Protein AF-A0A0F4ISL9-F1 (afdb_monomer_lite)

Sequence (81 aa):
TITLLLDQLEAEIGKLATSSPLAAVRAVRRIETTAAEAGSWAARAVQADATPEQAAVALGLTEAAVRRELARLGRWSLYQA

Radius of gyration: 15.46 Å; chains: 1; bounding box: 31×28×39 Å

pLDDT: mean 90.21, std 9.0, range [50.22, 97.94]

Organism: NCBI:txid68223

Foldseek 3Di:
DVVVVVVVLVVVLVVCCVVPVVVSVVSVVVVVVVQLVVQLVVLVCCVVPHDLVRQCVVVVHHSVVSLVVSCSSNVHDSVVD

Secondary structure (DSSP, 8-state):
-HHHHHHHHHHHHHHHHHH-HHHHHHHHHHHHHHHHHHHHHHHHHHHHH--HHHHHHHHTS-HHHHHHHHHHHHT--GGG-

Structure (mmCIF, N/CA/C/O backbone):
data_AF-A0A0F4ISL9-F1
#
_entry.id   AF-A0A0F4ISL9-F1
#
loop_
_atom_site.group_PDB
_atom_site.id
_atom_site.type_symbol
_atom_site.label_atom_id
_atom_site.label_alt_id
_atom_site.label_comp_id
_atom_site.label_asym_id
_atom_site.label_entity_id
_atom_site.label_seq_id
_atom_site.pdbx_PDB_ins_code
_atom_site.Cartn_x
_atom_site.Cartn_y
_atom_site.Cartn_z
_atom_site.occupancy
_atom_site.B_iso_or_equiv
_atom_site.auth_seq_id
_atom_site.auth_comp_id
_atom_site.auth_asym_id
_atom_site.auth_atom_id
_atom_site.pdbx_PDB_model_num
ATOM 1 N N . THR A 1 1 ? 2.451 -14.880 4.808 1.00 87.38 1 THR A N 1
ATOM 2 C CA . THR A 1 1 ? 3.027 -14.091 3.693 1.00 87.38 1 THR A CA 1
ATOM 3 C C . THR A 1 1 ? 2.805 -12.617 3.978 1.00 87.38 1 THR A C 1
ATOM 5 O O . THR A 1 1 ? 2.094 -12.314 4.931 1.00 87.38 1 THR A O 1
ATOM 8 N N . ILE A 1 2 ? 3.397 -11.702 3.204 1.00 87.81 2 ILE A N 1
ATOM 9 C CA . ILE A 1 2 ? 3.182 -10.258 3.405 1.00 87.81 2 ILE A CA 1
ATOM 10 C C . ILE A 1 2 ? 1.697 -9.870 3.308 1.00 87.81 2 ILE A C 1
ATOM 12 O O . ILE A 1 2 ? 1.240 -9.051 4.091 1.00 87.81 2 ILE A O 1
ATOM 16 N N . THR A 1 3 ? 0.925 -10.547 2.452 1.00 89.81 3 THR A N 1
ATOM 17 C CA . THR A 1 3 ? -0.527 -10.360 2.301 1.00 89.81 3 THR A CA 1
ATOM 18 C C . THR A 1 3 ? -1.281 -10.555 3.617 1.00 89.81 3 THR A C 1
ATOM 20 O O . THR A 1 3 ? -1.999 -9.661 4.033 1.00 89.81 3 THR A O 1
ATOM 23 N N . LEU A 1 4 ? -1.014 -11.644 4.349 1.00 95.31 4 LEU A N 1
ATOM 24 C CA . LEU A 1 4 ? -1.668 -11.904 5.640 1.00 95.31 4 LEU A CA 1
ATOM 25 C C . LEU A 1 4 ? -1.379 -10.808 6.681 1.00 95.31 4 LEU A C 1
ATOM 27 O O . LEU A 1 4 ? -2.230 -10.482 7.503 1.00 95.31 4 LEU A O 1
ATOM 31 N N . LEU A 1 5 ? -0.165 -10.247 6.665 1.00 94.56 5 LEU A N 1
ATOM 32 C CA . LEU A 1 5 ? 0.202 -9.155 7.569 1.00 94.56 5 LEU A CA 1
ATOM 33 C C . LEU A 1 5 ? -0.522 -7.855 7.204 1.00 94.56 5 LEU A C 1
ATOM 35 O O . LEU A 1 5 ? -0.886 -7.104 8.105 1.00 94.56 5 LEU A O 1
ATOM 39 N N . LEU A 1 6 ? -0.736 -7.599 5.910 1.00 94.12 6 LEU A N 1
ATOM 40 C CA . LEU A 1 6 ? -1.502 -6.446 5.434 1.00 94.12 6 LEU A CA 1
ATOM 41 C C . LEU A 1 6 ? -2.985 -6.577 5.799 1.00 94.12 6 LEU A C 1
ATOM 43 O O . LEU A 1 6 ? -3.541 -5.627 6.346 1.00 94.12 6 LEU A O 1
ATOM 47 N N . ASP A 1 7 ? -3.577 -7.760 5.620 1.00 96.38 7 ASP A N 1
ATOM 48 C CA . ASP A 1 7 ? -4.966 -8.036 6.013 1.00 96.38 7 ASP A CA 1
ATOM 49 C C . ASP A 1 7 ? -5.166 -7.819 7.525 1.00 96.38 7 ASP A C 1
ATOM 51 O O . ASP A 1 7 ? -6.112 -7.169 7.975 1.00 96.38 7 ASP A O 1
ATOM 55 N N . GLN A 1 8 ? -4.227 -8.321 8.336 1.00 96.75 8 GLN A N 1
ATOM 56 C CA . GLN A 1 8 ? -4.258 -8.135 9.786 1.00 96.75 8 GLN A CA 1
ATOM 57 C C . GLN A 1 8 ? -4.094 -6.661 10.182 1.00 96.75 8 GLN A C 1
ATOM 59 O O . GLN A 1 8 ? -4.755 -6.192 11.110 1.00 96.75 8 GLN A O 1
ATOM 64 N N . LEU A 1 9 ? -3.212 -5.928 9.501 1.00 95.94 9 LEU A N 1
ATOM 65 C CA . LEU A 1 9 ? -2.985 -4.509 9.754 1.00 95.94 9 LEU A CA 1
ATOM 66 C C . LEU A 1 9 ? -4.237 -3.676 9.452 1.00 95.94 9 LEU A C 1
ATOM 68 O O . LEU A 1 9 ? -4.591 -2.813 10.255 1.00 95.94 9 LEU A O 1
ATOM 72 N N . GLU A 1 10 ? -4.926 -3.958 8.346 1.00 96.50 10 GLU A N 1
ATOM 73 C CA . GLU A 1 10 ? -6.192 -3.309 7.992 1.00 96.50 10 GLU A CA 1
ATOM 74 C C . GLU A 1 10 ? -7.252 -3.523 9.080 1.00 96.50 10 GLU A C 1
ATOM 76 O O . GLU A 1 10 ? -7.862 -2.560 9.556 1.00 96.50 10 GLU A O 1
ATOM 81 N N . ALA A 1 11 ? -7.408 -4.763 9.556 1.00 97.56 11 ALA A N 1
ATOM 82 C CA . ALA A 1 11 ? -8.354 -5.087 10.619 1.00 97.56 11 ALA A CA 1
ATOM 83 C C . ALA A 1 11 ? -8.057 -4.332 11.929 1.00 97.56 11 ALA A C 1
ATOM 85 O O . ALA A 1 11 ? -8.974 -3.814 12.572 1.00 97.56 11 ALA A O 1
ATOM 86 N N . GLU A 1 12 ? -6.785 -4.230 12.331 1.00 97.88 12 GLU A N 1
ATOM 87 C CA . GLU A 1 12 ? -6.403 -3.492 13.543 1.00 97.88 12 GLU A CA 1
ATOM 88 C C . GLU A 1 12 ? -6.612 -1.979 13.400 1.00 97.88 12 GLU A C 1
ATOM 90 O O . GLU A 1 12 ? -7.078 -1.331 14.339 1.00 97.88 12 GLU A O 1
ATOM 95 N N . ILE A 1 13 ? -6.346 -1.404 12.223 1.00 97.56 13 ILE A N 1
ATOM 96 C CA . ILE A 1 13 ? -6.662 0.007 11.951 1.00 97.56 13 ILE A CA 1
ATOM 97 C C . ILE A 1 13 ? -8.173 0.237 12.021 1.00 97.56 13 ILE A C 1
ATOM 99 O O . ILE A 1 13 ? -8.599 1.241 12.590 1.00 97.56 13 ILE A O 1
ATOM 103 N N . GLY A 1 14 ? -8.985 -0.698 11.522 1.00 97.38 14 GLY A N 1
ATOM 104 C CA . GLY A 1 14 ? -10.443 -0.654 11.654 1.00 97.38 14 GLY A CA 1
ATOM 105 C C . GLY A 1 14 ? -10.899 -0.613 13.116 1.00 97.38 14 GLY A C 1
ATOM 106 O O . GLY A 1 14 ? -11.692 0.250 13.497 1.00 97.38 14 GLY A O 1
ATOM 107 N N . LYS A 1 15 ? -10.332 -1.472 13.974 1.00 97.94 15 LYS A N 1
ATOM 108 C CA . LYS A 1 15 ? -10.606 -1.462 15.425 1.00 97.94 15 LYS A CA 1
ATOM 109 C C . LYS A 1 15 ? -10.177 -0.149 16.086 1.00 97.94 15 LYS A C 1
ATOM 111 O O . LYS A 1 15 ? -10.891 0.386 16.943 1.00 97.94 15 LYS A O 1
ATOM 116 N N . LEU A 1 16 ? -9.024 0.395 15.687 1.00 97.75 16 LEU A N 1
ATOM 117 C CA . LEU A 1 16 ? -8.568 1.707 16.144 1.00 97.75 16 LEU A CA 1
ATOM 118 C C . LEU A 1 16 ? -9.510 2.813 15.679 1.00 97.75 16 LEU A C 1
ATOM 120 O O . LEU A 1 16 ? -9.809 3.697 16.464 1.00 97.75 16 LEU A O 1
ATOM 124 N N . ALA A 1 17 ? -10.031 2.767 14.455 1.00 97.00 17 ALA A N 1
ATOM 125 C CA . ALA A 1 17 ? -10.938 3.795 13.955 1.00 97.00 17 ALA A CA 1
ATOM 126 C C . ALA A 1 17 ? -12.222 3.873 14.795 1.00 97.00 17 ALA A C 1
ATOM 128 O O . ALA A 1 17 ? -12.717 4.967 15.055 1.00 97.00 17 ALA A O 1
ATOM 129 N N . THR A 1 18 ? -12.721 2.731 15.281 1.00 97.38 18 THR A N 1
ATOM 130 C CA . THR A 1 18 ? -13.885 2.680 16.178 1.00 97.38 18 THR A CA 1
ATOM 131 C C . THR A 1 18 ? -13.577 3.179 17.594 1.00 97.38 18 THR A C 1
ATOM 133 O O . THR A 1 18 ? -14.397 3.874 18.186 1.00 97.38 18 THR A O 1
ATOM 136 N N . SER A 1 19 ? -12.416 2.827 18.154 1.00 97.38 19 SER A N 1
ATOM 137 C CA . SER A 1 19 ? -12.070 3.115 19.560 1.00 97.38 19 SER A CA 1
ATOM 138 C C . SER A 1 19 ? -11.334 4.447 19.770 1.00 97.38 19 SER A C 1
ATOM 140 O O . SER A 1 19 ? -11.474 5.083 20.811 1.00 97.38 19 SER A O 1
ATOM 142 N N . SER A 1 20 ? -10.541 4.876 18.790 1.00 97.62 20 SER A N 1
ATOM 143 C CA . SER A 1 20 ? -9.747 6.105 18.780 1.00 97.62 20 SER A CA 1
ATOM 144 C C . SER A 1 20 ? -9.397 6.532 17.337 1.00 97.62 20 SER A C 1
ATOM 146 O O . SER A 1 20 ? -8.327 6.189 16.817 1.00 97.62 20 SER A O 1
ATOM 148 N N . PRO A 1 21 ? -10.250 7.343 16.680 1.00 97.56 21 PRO A N 1
ATOM 149 C CA . PRO A 1 21 ? -10.024 7.790 15.302 1.00 97.56 21 PRO A CA 1
ATOM 150 C C . PRO A 1 21 ? -8.659 8.455 15.077 1.00 97.56 21 PRO A C 1
ATOM 152 O O . PRO A 1 21 ? -8.002 8.229 14.062 1.00 97.56 21 PRO A O 1
ATOM 155 N N . LEU A 1 22 ? -8.180 9.239 16.050 1.00 97.94 22 LEU A N 1
ATOM 156 C CA . LEU A 1 22 ? -6.882 9.907 15.947 1.00 97.94 22 LEU A CA 1
ATOM 157 C C . LEU A 1 22 ? -5.710 8.911 15.981 1.00 97.94 22 LEU A C 1
ATOM 159 O O . LEU A 1 22 ? -4.712 9.109 15.286 1.00 97.94 22 LEU A O 1
ATOM 163 N N . ALA A 1 23 ? -5.827 7.822 16.749 1.00 97.31 23 ALA A N 1
ATOM 164 C CA . ALA A 1 23 ? -4.826 6.760 16.757 1.00 97.31 23 ALA A CA 1
ATOM 165 C C . ALA A 1 23 ? -4.786 6.015 15.415 1.00 97.31 23 ALA A C 1
ATOM 167 O O . ALA A 1 23 ? -3.696 5.723 14.923 1.00 97.31 23 A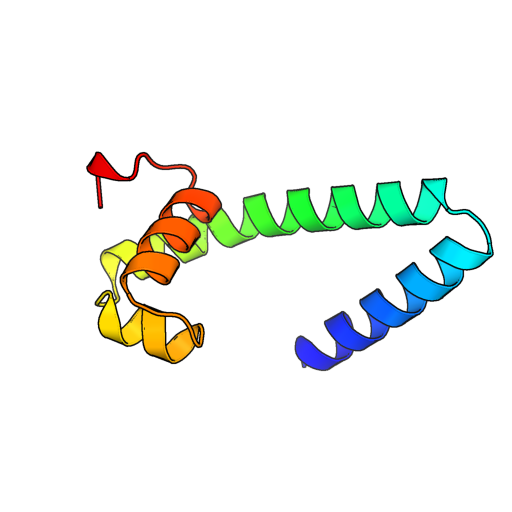LA A O 1
ATOM 168 N N . ALA A 1 24 ? -5.945 5.781 14.790 1.00 97.69 24 ALA A N 1
ATOM 169 C CA . ALA A 1 24 ? -6.024 5.187 13.457 1.00 97.69 24 ALA A CA 1
ATOM 170 C C . ALA A 1 24 ? -5.337 6.065 12.398 1.00 97.69 24 ALA A C 1
ATOM 172 O O . ALA A 1 24 ? -4.469 5.584 11.672 1.00 97.69 24 ALA A O 1
ATOM 173 N N . VAL A 1 25 ? -5.628 7.372 12.371 1.00 97.81 25 VAL A N 1
ATOM 174 C CA . VAL A 1 25 ? -4.962 8.319 11.455 1.00 97.81 25 VAL A CA 1
ATOM 175 C C . VAL A 1 25 ? -3.447 8.340 11.683 1.00 97.81 25 VAL A C 1
ATOM 177 O O . VAL A 1 25 ? -2.666 8.319 10.729 1.00 97.81 25 VAL A O 1
ATOM 180 N N . ARG A 1 26 ? -3.002 8.321 12.946 1.00 97.25 26 ARG A N 1
ATOM 181 C CA . ARG A 1 26 ? -1.574 8.241 13.280 1.00 97.25 26 ARG A CA 1
ATOM 182 C C . ARG A 1 26 ? -0.932 6.946 12.769 1.00 97.25 26 ARG A C 1
ATOM 184 O O . ARG A 1 26 ? 0.204 6.993 12.292 1.00 97.25 26 ARG A O 1
ATOM 191 N N . ALA A 1 27 ? -1.625 5.812 12.867 1.00 97.12 27 ALA A N 1
ATOM 192 C CA . ALA A 1 27 ? -1.143 4.530 12.359 1.00 97.12 27 ALA A CA 1
ATOM 193 C C . ALA A 1 27 ? -0.989 4.559 10.831 1.00 97.12 27 ALA A C 1
ATOM 195 O O . ALA A 1 27 ? 0.085 4.229 10.328 1.00 97.12 27 ALA A O 1
ATOM 196 N N . VAL A 1 28 ? -2.000 5.059 10.111 1.00 96.69 28 VAL A N 1
ATOM 197 C CA . VAL A 1 28 ? -1.954 5.234 8.648 1.00 96.69 28 VAL A CA 1
ATOM 198 C C . VAL A 1 28 ? -0.776 6.115 8.238 1.00 96.69 28 VAL A C 1
ATOM 200 O O . VAL A 1 28 ? 0.034 5.711 7.408 1.00 96.69 28 VAL A O 1
ATOM 203 N N . ARG A 1 29 ? -0.588 7.269 8.891 1.00 96.00 29 ARG A N 1
ATOM 204 C CA . ARG A 1 29 ? 0.537 8.164 8.581 1.00 96.00 29 ARG A CA 1
ATOM 205 C C . ARG A 1 29 ? 1.900 7.485 8.749 1.00 96.00 29 ARG A C 1
ATOM 207 O O . ARG A 1 29 ? 2.833 7.739 7.980 1.00 96.00 29 ARG A O 1
ATOM 214 N N . ARG A 1 30 ? 2.040 6.631 9.766 1.00 95.62 30 ARG A N 1
ATOM 215 C CA . ARG A 1 30 ? 3.273 5.869 9.987 1.00 95.62 30 ARG A CA 1
ATOM 216 C C . ARG A 1 30 ? 3.506 4.859 8.864 1.00 95.62 30 ARG A C 1
ATOM 218 O O . ARG A 1 30 ? 4.630 4.773 8.381 1.00 95.62 30 ARG A O 1
ATOM 225 N N . ILE A 1 31 ? 2.460 4.165 8.419 1.00 93.81 31 ILE A N 1
ATOM 226 C CA . ILE A 1 31 ? 2.525 3.215 7.298 1.00 93.81 31 ILE A CA 1
ATOM 227 C C . ILE A 1 31 ? 2.949 3.922 6.016 1.00 93.81 31 ILE A C 1
ATOM 229 O O . ILE A 1 31 ? 3.883 3.468 5.366 1.00 93.81 31 ILE A O 1
ATOM 233 N N . GLU A 1 32 ? 2.331 5.057 5.685 1.00 91.00 32 GLU A N 1
ATOM 234 C CA . GLU A 1 32 ? 2.699 5.846 4.504 1.00 91.00 32 GLU A CA 1
ATOM 235 C C . GLU A 1 32 ? 4.175 6.248 4.524 1.00 91.00 32 GLU A C 1
ATOM 237 O O . GLU A 1 32 ? 4.866 6.145 3.513 1.00 91.00 32 GLU A O 1
ATOM 242 N N . THR A 1 33 ? 4.671 6.679 5.687 1.00 91.75 33 THR A N 1
ATOM 243 C CA . THR A 1 33 ? 6.075 7.075 5.859 1.00 91.75 33 THR A CA 1
ATOM 244 C C . THR A 1 33 ? 7.007 5.888 5.632 1.00 91.75 33 THR A C 1
ATOM 246 O O . THR A 1 33 ? 7.919 5.974 4.813 1.00 91.75 33 THR A O 1
ATOM 249 N N . THR A 1 34 ? 6.739 4.760 6.292 1.00 90.06 34 THR A N 1
ATOM 250 C CA . THR A 1 34 ? 7.550 3.545 6.158 1.00 90.06 34 THR A CA 1
ATOM 251 C C . THR A 1 34 ? 7.510 2.988 4.734 1.00 90.06 34 THR A C 1
ATOM 253 O O . THR A 1 34 ? 8.554 2.642 4.184 1.00 90.06 34 THR A O 1
ATOM 256 N N . ALA A 1 35 ? 6.335 2.947 4.104 1.00 87.81 35 ALA A N 1
ATOM 257 C CA . ALA A 1 35 ? 6.181 2.503 2.723 1.00 87.81 35 ALA A CA 1
ATOM 258 C C . ALA A 1 35 ? 6.920 3.427 1.745 1.00 87.81 35 ALA A C 1
ATOM 260 O O . ALA A 1 35 ? 7.538 2.945 0.802 1.00 87.81 35 ALA A O 1
ATOM 261 N N . ALA A 1 36 ? 6.914 4.742 1.980 1.00 86.38 36 ALA A N 1
ATOM 262 C CA . ALA A 1 36 ? 7.645 5.690 1.147 1.00 86.38 36 ALA A CA 1
ATOM 263 C C . ALA A 1 36 ? 9.170 5.576 1.314 1.00 86.38 36 ALA A C 1
ATOM 265 O O . ALA A 1 36 ? 9.909 5.788 0.356 1.00 86.38 36 ALA A O 1
ATOM 266 N N . GLU A 1 37 ? 9.663 5.267 2.513 1.00 86.38 37 GLU A N 1
ATOM 267 C CA . GLU A 1 37 ? 11.092 5.033 2.753 1.00 86.38 37 GLU A CA 1
ATOM 268 C C . GLU A 1 37 ? 11.556 3.729 2.096 1.00 86.38 37 GLU A C 1
ATOM 270 O O . GLU A 1 37 ? 12.469 3.749 1.266 1.00 86.38 37 GLU A O 1
ATOM 275 N N . ALA A 1 38 ? 10.877 2.619 2.397 1.00 86.38 38 ALA A N 1
ATOM 276 C CA . ALA A 1 38 ? 11.201 1.301 1.854 1.00 86.38 38 ALA A CA 1
ATOM 277 C C . ALA A 1 38 ? 10.990 1.230 0.332 1.00 86.38 38 ALA A C 1
ATOM 279 O O . ALA A 1 38 ? 11.821 0.689 -0.397 1.00 86.38 38 ALA A O 1
ATOM 280 N N . GLY A 1 39 ? 9.897 1.818 -0.157 1.00 86.38 39 GLY A N 1
ATOM 281 C CA . GLY A 1 39 ? 9.522 1.815 -1.567 1.00 86.38 39 GLY A CA 1
ATOM 282 C C . GLY A 1 39 ? 10.432 2.665 -2.449 1.00 86.38 39 GLY A C 1
ATOM 283 O O . GLY A 1 39 ? 10.546 2.372 -3.634 1.00 86.38 39 GLY A O 1
ATOM 284 N N . SER A 1 40 ? 11.124 3.671 -1.900 1.00 86.31 40 SER A N 1
ATOM 285 C CA . SER A 1 40 ? 11.974 4.555 -2.711 1.00 86.31 40 SER A CA 1
ATOM 286 C C . SER A 1 40 ? 13.130 3.823 -3.394 1.00 86.31 40 SER A C 1
ATOM 288 O O . SER A 1 40 ? 13.405 4.067 -4.568 1.00 86.31 40 SER A O 1
ATOM 290 N N . TRP A 1 41 ? 13.768 2.880 -2.698 1.00 85.56 41 TRP A N 1
ATOM 291 C CA . TRP A 1 41 ? 14.840 2.062 -3.263 1.00 85.56 41 TRP A CA 1
ATOM 292 C C . TRP A 1 41 ? 14.313 1.045 -4.271 1.00 85.56 41 TRP A C 1
ATOM 294 O O . TRP A 1 41 ? 14.885 0.905 -5.349 1.00 85.56 41 TRP A O 1
ATOM 304 N N . ALA A 1 42 ? 13.195 0.389 -3.954 1.00 89.75 42 ALA A N 1
ATOM 305 C CA . ALA A 1 42 ? 12.561 -0.567 -4.856 1.00 89.75 42 ALA A CA 1
ATOM 306 C C . ALA A 1 42 ? 12.098 0.102 -6.158 1.00 89.75 42 ALA A C 1
ATOM 308 O O . ALA A 1 42 ? 12.338 -0.428 -7.236 1.00 89.75 42 ALA A O 1
ATOM 309 N N . ALA A 1 43 ? 11.507 1.298 -6.077 1.00 89.06 43 ALA A N 1
ATOM 310 C CA . ALA A 1 43 ? 11.102 2.060 -7.252 1.00 89.06 43 ALA A CA 1
ATOM 311 C C . ALA A 1 43 ? 12.303 2.375 -8.156 1.00 89.06 43 ALA A C 1
ATOM 313 O O . ALA A 1 43 ? 12.219 2.167 -9.363 1.00 89.06 43 ALA A O 1
ATOM 314 N N . ARG A 1 44 ? 13.437 2.809 -7.583 1.00 84.62 44 ARG A N 1
ATOM 315 C CA . ARG A 1 44 ? 14.667 3.078 -8.355 1.00 84.62 44 ARG A CA 1
ATOM 316 C C . ARG A 1 44 ? 15.205 1.828 -9.045 1.00 84.62 44 ARG A C 1
ATOM 318 O O . ARG A 1 44 ? 15.628 1.917 -10.189 1.00 84.62 44 ARG A O 1
ATOM 325 N N . ALA A 1 45 ? 15.163 0.678 -8.374 1.00 88.44 45 ALA A N 1
ATOM 326 C CA . ALA A 1 45 ? 15.554 -0.5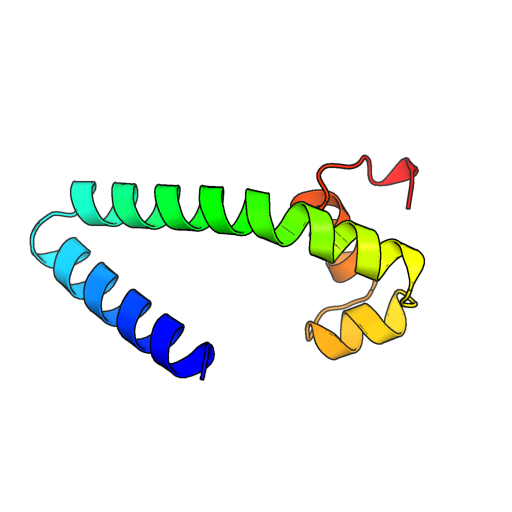91 -8.982 1.00 88.44 45 ALA A CA 1
ATOM 327 C C . ALA A 1 45 ? 14.626 -0.961 -10.150 1.00 88.44 45 ALA A C 1
ATOM 329 O O . ALA A 1 45 ? 15.101 -1.273 -11.233 1.00 88.44 45 ALA A O 1
ATOM 330 N N . VAL A 1 46 ? 13.306 -0.8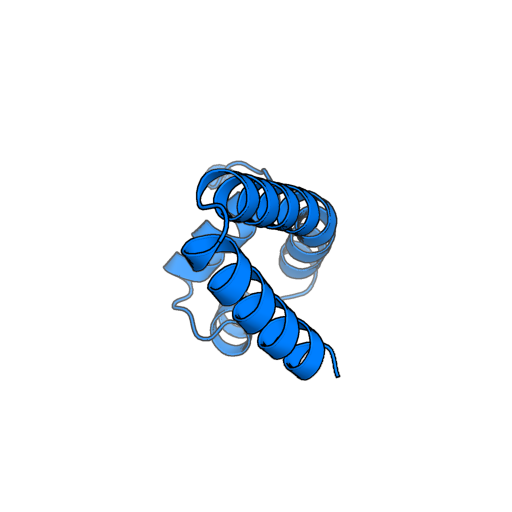21 -9.983 1.00 89.81 46 VAL A N 1
ATOM 331 C CA . VAL A 1 46 ? 12.336 -1.058 -11.068 1.00 89.81 46 VAL A CA 1
ATOM 332 C C . VAL A 1 46 ? 12.594 -0.137 -12.263 1.00 89.81 46 VAL A C 1
ATOM 334 O O . VAL A 1 46 ? 12.508 -0.595 -13.394 1.00 89.81 46 VAL A O 1
ATOM 337 N N . GLN A 1 47 ? 12.950 1.131 -12.036 1.00 83.25 47 GLN A N 1
ATOM 338 C CA . GLN A 1 47 ? 13.313 2.050 -13.121 1.00 83.25 47 GLN A CA 1
ATOM 339 C C . GLN A 1 47 ? 14.553 1.581 -13.902 1.00 83.25 47 GLN A C 1
ATOM 341 O O . GLN A 1 47 ? 14.618 1.789 -15.110 1.00 83.25 47 GLN A O 1
ATOM 346 N N . ALA A 1 48 ? 15.537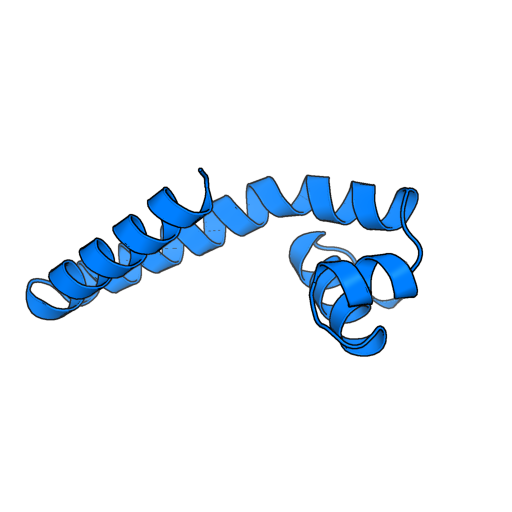 0.983 -13.226 1.00 84.62 48 ALA A N 1
ATOM 347 C CA . ALA A 1 48 ? 16.761 0.497 -13.859 1.00 84.62 48 ALA A CA 1
ATOM 348 C C . ALA A 1 48 ? 16.571 -0.855 -14.570 1.00 84.62 48 ALA A C 1
ATOM 350 O O . ALA A 1 48 ? 17.145 -1.070 -15.636 1.00 84.62 48 ALA A O 1
ATOM 351 N N . ASP A 1 49 ? 15.762 -1.743 -13.988 1.00 91.06 49 ASP A N 1
ATOM 352 C CA . ASP A 1 49 ? 15.761 -3.170 -14.324 1.00 91.06 49 ASP A CA 1
ATOM 353 C C . ASP A 1 49 ? 14.494 -3.642 -15.060 1.00 91.06 49 ASP A C 1
ATOM 355 O O . ASP A 1 49 ? 14.466 -4.765 -15.567 1.00 91.06 49 ASP A O 1
ATOM 359 N N . ALA A 1 50 ? 13.436 -2.825 -15.123 1.00 91.19 50 ALA A N 1
ATOM 360 C CA . ALA A 1 50 ? 12.166 -3.199 -15.741 1.00 91.19 50 ALA A CA 1
ATOM 361 C C . ALA A 1 50 ? 11.690 -2.178 -16.779 1.00 91.19 50 ALA A C 1
ATOM 363 O O . ALA A 1 50 ? 11.791 -0.964 -16.611 1.00 91.19 50 ALA A O 1
ATOM 364 N N . THR A 1 51 ? 11.086 -2.692 -17.848 1.00 91.25 51 THR A N 1
ATOM 365 C CA . THR A 1 51 ? 10.357 -1.862 -18.814 1.00 91.25 51 THR A CA 1
ATOM 366 C C . THR A 1 51 ? 9.059 -1.317 -18.200 1.00 91.25 51 THR A C 1
ATOM 368 O O . THR A 1 51 ? 8.482 -1.954 -17.305 1.00 91.25 51 THR A O 1
ATOM 371 N N . PRO A 1 52 ? 8.548 -0.164 -18.677 1.00 87.38 52 PRO A N 1
ATOM 372 C CA . PRO A 1 52 ? 7.253 0.362 -18.249 1.00 87.38 52 PRO A CA 1
ATOM 373 C C . PRO A 1 52 ? 6.115 -0.660 -18.367 1.00 87.38 52 PRO A C 1
ATOM 375 O O . PRO A 1 52 ? 5.259 -0.719 -17.487 1.00 87.38 52 PRO A O 1
ATOM 378 N N . GLU A 1 53 ? 6.127 -1.496 -19.404 1.00 92.38 53 GLU A N 1
ATOM 379 C CA . GLU A 1 53 ? 5.144 -2.550 -19.649 1.00 92.38 53 GLU A CA 1
ATOM 380 C C . GLU A 1 53 ? 5.204 -3.646 -18.575 1.00 92.38 53 GLU A C 1
ATOM 382 O O . GLU A 1 53 ? 4.175 -4.035 -18.021 1.00 92.38 53 GLU A O 1
ATOM 387 N N . GLN A 1 54 ? 6.405 -4.121 -18.223 1.00 94.25 54 GLN A N 1
ATOM 388 C CA . GLN A 1 54 ? 6.586 -5.123 -17.164 1.00 94.25 54 GLN A CA 1
ATOM 389 C C . GLN A 1 54 ? 6.127 -4.593 -15.804 1.00 94.25 54 GLN A C 1
ATOM 391 O O . GLN A 1 54 ? 5.428 -5.292 -15.067 1.00 94.25 54 GLN A O 1
ATOM 396 N N . ALA A 1 55 ? 6.484 -3.348 -15.484 1.00 92.56 55 ALA A N 1
ATOM 397 C CA . ALA A 1 55 ? 6.048 -2.702 -14.254 1.00 92.56 55 ALA A CA 1
ATOM 398 C C . ALA A 1 55 ? 4.520 -2.527 -14.229 1.00 92.56 55 ALA A C 1
ATOM 400 O O . ALA A 1 55 ? 3.883 -2.801 -13.212 1.00 92.56 55 ALA A O 1
ATOM 401 N N . ALA A 1 56 ? 3.922 -2.109 -15.348 1.00 93.19 56 ALA A N 1
ATOM 402 C CA . ALA A 1 56 ? 2.479 -1.932 -15.489 1.00 93.19 56 ALA A CA 1
ATOM 403 C C . ALA A 1 56 ? 1.717 -3.242 -15.229 1.00 93.19 56 ALA A C 1
ATOM 405 O O . ALA A 1 56 ? 0.781 -3.256 -14.430 1.00 93.19 56 ALA A O 1
ATOM 406 N N . VAL A 1 57 ? 2.170 -4.354 -15.821 1.00 95.75 57 VAL A N 1
ATOM 407 C CA . VAL A 1 57 ? 1.597 -5.690 -15.587 1.00 95.75 57 VAL A CA 1
ATOM 408 C C . VAL A 1 57 ? 1.741 -6.110 -14.123 1.00 95.75 57 VAL A C 1
ATOM 410 O O . VAL A 1 57 ? 0.766 -6.557 -13.523 1.00 95.75 57 VAL A O 1
ATOM 413 N N . ALA A 1 58 ? 2.925 -5.937 -13.528 1.00 93.06 58 ALA A N 1
ATOM 414 C CA . ALA A 1 58 ? 3.184 -6.339 -12.144 1.00 93.06 58 ALA A CA 1
ATOM 415 C C . ALA A 1 58 ? 2.341 -5.559 -11.119 1.00 93.06 58 ALA A C 1
ATOM 417 O O . ALA A 1 58 ? 1.958 -6.109 -10.088 1.00 93.06 58 ALA A O 1
ATOM 418 N N . LEU A 1 59 ? 2.051 -4.286 -11.401 1.00 90.69 59 LEU A N 1
ATOM 419 C CA . LEU A 1 59 ? 1.291 -3.396 -10.520 1.00 90.69 59 LEU A CA 1
ATOM 420 C C . LEU A 1 59 ? -0.210 -3.347 -10.853 1.00 90.69 59 LEU A C 1
ATOM 422 O O . LEU A 1 59 ? -0.969 -2.725 -10.115 1.00 90.69 59 LEU A O 1
ATOM 426 N N . GLY A 1 60 ? -0.650 -3.980 -11.947 1.00 95.44 60 GLY A N 1
ATOM 427 C CA . GLY A 1 60 ? -2.039 -3.908 -12.415 1.00 95.44 60 GLY A CA 1
ATOM 428 C C . GLY A 1 60 ? -2.455 -2.498 -12.851 1.00 95.44 60 GLY A C 1
ATOM 429 O O . GLY A 1 60 ? -3.612 -2.109 -12.691 1.00 95.44 60 GLY A O 1
ATOM 430 N N . LEU A 1 61 ? -1.509 -1.709 -13.365 1.00 95.31 61 LEU A N 1
ATOM 431 C CA . LEU A 1 61 ? -1.693 -0.313 -13.764 1.00 95.31 61 LEU A CA 1
ATOM 432 C C . LEU A 1 61 ? -1.498 -0.143 -15.275 1.00 95.31 61 LEU A C 1
ATOM 434 O O . LEU A 1 61 ? -0.963 -1.009 -15.955 1.00 95.31 61 LEU A O 1
ATOM 438 N N . THR A 1 62 ? -1.891 1.012 -15.813 1.00 94.81 62 THR A N 1
ATOM 439 C CA . THR A 1 62 ? -1.439 1.437 -17.151 1.00 94.81 62 THR A CA 1
ATOM 440 C C . THR A 1 62 ? 0.006 1.936 -17.083 1.00 94.81 62 THR A C 1
ATOM 442 O O . THR A 1 62 ? 0.428 2.442 -16.045 1.00 94.81 62 THR A O 1
ATOM 445 N N . GLU A 1 63 ? 0.759 1.907 -18.185 1.00 92.44 63 GLU A N 1
ATOM 446 C CA . GLU A 1 63 ? 2.132 2.447 -18.217 1.00 92.44 63 GLU A CA 1
ATOM 447 C C . GLU A 1 63 ? 2.222 3.921 -17.788 1.00 92.44 63 GLU A C 1
ATOM 449 O O . GLU A 1 63 ? 3.172 4.345 -17.131 1.00 92.44 63 GLU A O 1
ATOM 454 N N . ALA A 1 64 ? 1.230 4.738 -18.149 1.00 91.69 64 ALA A N 1
ATOM 455 C CA . ALA A 1 64 ? 1.198 6.136 -17.729 1.00 91.69 64 ALA A CA 1
ATOM 456 C C . ALA A 1 64 ? 0.974 6.264 -16.211 1.00 91.69 64 ALA A C 1
ATOM 458 O O . ALA A 1 64 ? 1.547 7.145 -15.568 1.00 91.69 64 ALA A O 1
ATOM 459 N N . ALA A 1 65 ? 0.146 5.392 -15.628 1.00 92.62 65 ALA A N 1
ATOM 460 C CA . ALA A 1 65 ? -0.064 5.343 -14.185 1.00 92.62 65 ALA A CA 1
ATOM 461 C C . ALA A 1 65 ? 1.162 4.784 -13.452 1.00 92.62 65 ALA A C 1
ATOM 463 O O . ALA A 1 65 ? 1.533 5.335 -12.419 1.00 92.62 65 ALA A O 1
ATOM 464 N N . VAL A 1 66 ? 1.841 3.780 -14.014 1.00 93.50 66 VAL A N 1
ATOM 465 C CA . VAL A 1 66 ? 3.044 3.197 -13.409 1.00 93.50 66 VAL A CA 1
ATOM 466 C C . VAL A 1 66 ? 4.197 4.192 -13.378 1.00 93.50 66 VAL A C 1
ATOM 468 O O . VAL A 1 66 ? 4.855 4.325 -12.354 1.00 93.50 66 VAL A O 1
ATOM 471 N N . ARG A 1 67 ? 4.387 4.982 -14.444 1.00 89.38 67 ARG A N 1
ATOM 472 C CA . ARG A 1 67 ? 5.396 6.052 -14.472 1.00 89.38 67 ARG A CA 1
ATOM 473 C C . ARG A 1 67 ? 5.156 7.093 -13.378 1.00 89.38 67 ARG A C 1
ATOM 475 O O . ARG A 1 67 ? 6.093 7.489 -12.688 1.00 89.38 67 ARG A O 1
ATOM 482 N N . ARG A 1 68 ? 3.896 7.498 -13.177 1.00 90.88 68 ARG A N 1
ATOM 483 C CA . ARG A 1 68 ? 3.504 8.400 -12.079 1.00 90.88 68 ARG A CA 1
ATOM 484 C C . ARG A 1 68 ? 3.765 7.789 -10.709 1.00 90.88 68 ARG A C 1
ATOM 486 O O . ARG A 1 68 ? 4.298 8.471 -9.837 1.00 90.88 68 ARG A O 1
ATOM 493 N N . GLU A 1 69 ? 3.421 6.520 -10.538 1.00 90.31 69 GLU A N 1
ATOM 494 C CA . GLU A 1 69 ? 3.554 5.833 -9.260 1.00 90.31 69 GLU A CA 1
ATOM 495 C C . GLU A 1 69 ? 5.019 5.578 -8.885 1.00 90.31 69 GLU A C 1
ATOM 497 O O . GLU A 1 69 ? 5.425 5.869 -7.761 1.00 90.31 69 GLU A O 1
ATOM 502 N N . LEU A 1 70 ? 5.850 5.148 -9.837 1.00 89.88 70 LEU A N 1
ATOM 503 C CA . LEU A 1 70 ? 7.285 4.959 -9.624 1.00 89.88 70 LEU A CA 1
ATOM 504 C C . LEU A 1 70 ? 7.995 6.282 -9.324 1.00 89.88 70 LEU A C 1
ATOM 506 O O . LEU A 1 70 ? 8.785 6.333 -8.387 1.00 89.88 70 LEU A O 1
ATOM 510 N N . ALA A 1 71 ? 7.665 7.372 -10.026 1.00 88.19 71 ALA A N 1
ATOM 511 C CA . ALA A 1 71 ? 8.224 8.690 -9.716 1.00 88.19 71 ALA A CA 1
ATOM 512 C C . ALA A 1 71 ? 7.825 9.182 -8.317 1.00 88.19 71 ALA A C 1
ATOM 514 O O . ALA A 1 71 ? 8.658 9.713 -7.577 1.00 88.19 71 ALA A O 1
ATOM 515 N N . ARG A 1 72 ? 6.564 8.957 -7.922 1.00 87.75 72 ARG A N 1
ATOM 516 C CA . ARG A 1 72 ? 6.054 9.290 -6.586 1.00 87.75 72 ARG A CA 1
ATOM 517 C C . ARG A 1 72 ? 6.784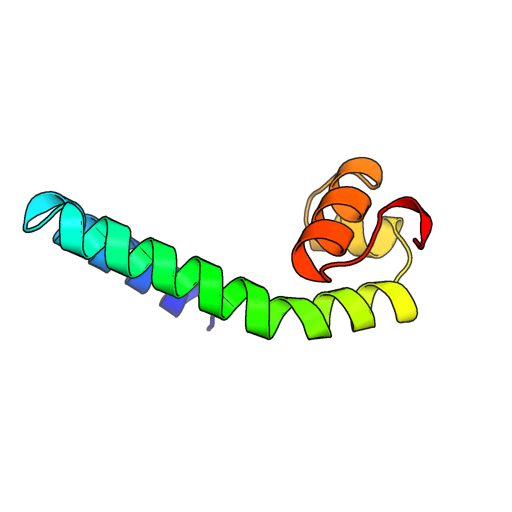 8.504 -5.495 1.00 87.75 72 ARG A C 1
ATOM 519 O O . ARG A 1 72 ? 7.226 9.100 -4.514 1.00 87.75 72 ARG A O 1
ATOM 526 N N . LEU A 1 73 ? 6.919 7.189 -5.664 1.00 88.19 73 LEU A N 1
ATOM 527 C CA . LEU A 1 73 ? 7.582 6.303 -4.702 1.00 88.19 73 LEU A CA 1
ATOM 528 C C . LEU A 1 73 ? 9.094 6.549 -4.645 1.00 88.19 73 LEU A C 1
ATOM 530 O O . LEU A 1 73 ? 9.670 6.647 -3.564 1.00 88.19 73 LEU A O 1
ATOM 534 N N . GLY A 1 74 ? 9.728 6.707 -5.802 1.00 84.19 74 GLY A N 1
ATOM 535 C CA . GLY A 1 74 ? 11.162 6.927 -5.960 1.00 84.19 74 GLY A CA 1
ATOM 536 C C . GLY A 1 74 ? 11.645 8.346 -5.663 1.00 84.19 74 GLY A C 1
ATOM 537 O O . GLY A 1 74 ? 12.857 8.586 -5.586 1.00 84.19 74 GLY A O 1
ATOM 538 N N . ARG A 1 75 ? 10.701 9.274 -5.449 1.00 82.88 75 ARG A N 1
ATOM 539 C CA . ARG A 1 75 ? 10.934 10.695 -5.158 1.00 82.88 75 ARG A CA 1
ATOM 540 C C . ARG A 1 75 ? 11.788 11.384 -6.229 1.00 82.88 75 ARG A C 1
ATOM 542 O O . ARG A 1 75 ? 12.663 12.180 -5.891 1.00 82.88 75 ARG A O 1
ATOM 549 N N . TRP A 1 76 ? 11.549 11.080 -7.505 1.00 81.38 76 TRP A N 1
ATOM 550 C CA . TRP A 1 76 ? 12.223 11.733 -8.633 1.00 81.38 76 TRP A CA 1
ATOM 551 C C . TRP A 1 76 ? 11.239 12.498 -9.519 1.00 81.38 76 TRP A C 1
ATOM 553 O O . TRP A 1 76 ? 10.025 12.297 -9.476 1.00 81.38 76 TRP A O 1
ATOM 563 N N . SER A 1 77 ? 11.775 13.415 -10.323 1.00 73.19 77 SER A N 1
ATOM 564 C CA . SER A 1 77 ? 10.980 14.199 -11.268 1.00 73.19 77 SER A CA 1
ATOM 565 C C . SER A 1 77 ? 10.550 13.339 -12.455 1.00 73.19 77 SER A C 1
ATOM 567 O O . SER A 1 77 ? 11.379 12.652 -13.042 1.00 73.19 77 SER A O 1
ATOM 569 N N . LEU A 1 78 ? 9.281 13.427 -12.869 1.00 64.00 78 LEU A N 1
ATOM 570 C CA . LEU A 1 78 ? 8.732 12.693 -14.024 1.00 64.00 78 LEU A CA 1
ATOM 571 C C . LEU A 1 78 ? 9.455 12.964 -15.352 1.00 64.00 78 LEU A C 1
ATOM 573 O O . LEU A 1 78 ? 9.276 12.214 -16.300 1.00 64.00 78 LEU A O 1
ATOM 577 N N . TYR A 1 79 ? 10.269 14.018 -15.412 1.00 61.53 79 TYR A N 1
ATOM 578 C CA . TYR A 1 79 ? 11.090 14.368 -16.571 1.00 61.53 79 TYR A CA 1
ATOM 579 C C . TYR A 1 79 ? 12.463 13.669 -16.592 1.00 61.53 79 TYR A C 1
ATOM 581 O O . TYR A 1 79 ? 13.257 13.925 -17.490 1.00 61.53 79 TYR A O 1
ATOM 589 N N . GLN A 1 80 ? 12.764 12.831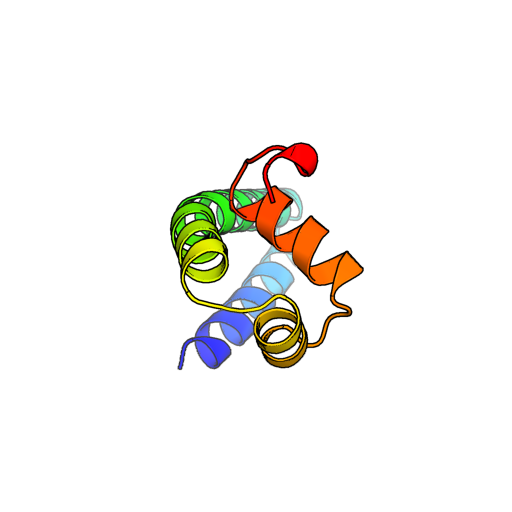 -15.593 1.00 54.00 80 GLN A N 1
ATOM 590 C CA . GLN A 1 80 ? 13.994 12.031 -15.495 1.00 54.00 80 GLN A CA 1
ATOM 591 C C . GLN A 1 80 ? 13.763 10.530 -15.755 1.00 54.00 80 GLN A C 1
ATOM 593 O O . GLN A 1 80 ? 14.689 9.744 -15.563 1.00 54.00 80 GLN A O 1
ATOM 598 N N . ALA A 1 81 ? 12.542 10.133 -16.131 1.00 50.22 81 ALA A N 1
ATOM 599 C CA . ALA A 1 81 ? 12.133 8.743 -16.339 1.00 50.22 81 ALA A CA 1
ATOM 600 C C . ALA A 1 81 ? 11.838 8.432 -17.806 1.00 50.22 81 ALA A C 1
ATOM 602 O O . ALA A 1 81 ? 11.307 9.328 -18.501 1.00 50.22 81 ALA A O 1
#